Protein AF-A0A2G8T0A4-F1 (afdb_monomer_lite)

Radius of gyration: 25.8 Å; chains: 1; bounding box: 62×39×63 Å

pLDDT: mean 86.98, std 9.57, range [57.0, 98.56]

Foldseek 3Di:
DVVVVVVVVVCVVVVVVVPDDDDDDPDDDDPDDPDDPDQDPLNPDPVSVVCVQVVVVDPVSVVVVVVCCVPPPVNVVVVVVVVVVVVVVVD

Secondary structure (DSSP, 8-state):
-HHHHHHHHHHHHHHHGGGPPPPPPS-------S--SSPPGGGG-HHHHHTGGGGGS-HHHHHHHHHHHHH-HHHHHHHHHHHHHHHHHH-

Sequence (91 aa):
MKIVKTLTAACAPLALCACALAPPPAQVSAQAPPQWYAAPAHNASLTELSGWWQRQGDPLLVRLIDAAQAASPNVSAARSRIEQSRAQRAA

Structure (mmCIF, N/CA/C/O backbone):
data_AF-A0A2G8T0A4-F1
#
_en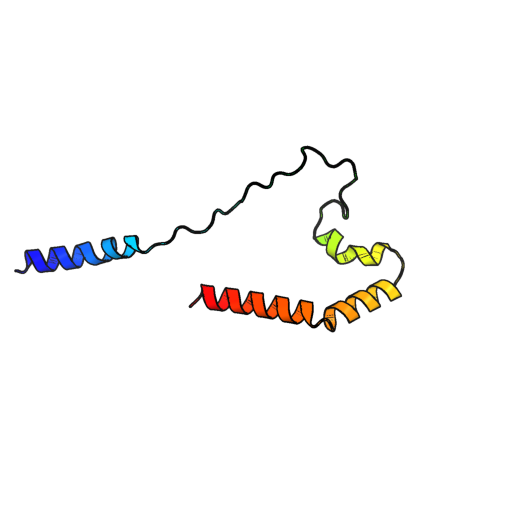try.id   AF-A0A2G8T0A4-F1
#
loop_
_atom_site.group_PDB
_atom_site.id
_atom_site.type_symbol
_atom_site.label_atom_id
_atom_site.label_alt_id
_atom_site.label_comp_id
_atom_site.label_asym_id
_atom_site.label_entity_id
_atom_site.label_seq_id
_atom_site.pdbx_PDB_ins_code
_atom_site.Cartn_x
_atom_site.Cartn_y
_atom_site.Cartn_z
_atom_site.occupancy
_atom_site.B_iso_or_equiv
_atom_site.auth_seq_id
_atom_site.auth_comp_id
_atom_site.auth_asym_id
_atom_site.auth_atom_id
_atom_site.pdbx_PDB_model_num
ATOM 1 N N . MET A 1 1 ? -40.638 22.028 42.341 1.00 57.00 1 MET A N 1
ATOM 2 C CA . MET A 1 1 ? -40.555 20.803 41.502 1.00 57.00 1 MET A CA 1
ATOM 3 C C . MET A 1 1 ? -40.437 21.086 40.000 1.00 57.00 1 MET A C 1
ATOM 5 O O . MET A 1 1 ? -39.558 20.500 39.386 1.00 57.00 1 MET A O 1
ATOM 9 N N . LYS A 1 2 ? -41.246 21.980 39.396 1.00 61.66 2 LYS A N 1
ATOM 10 C CA . LYS A 1 2 ? -41.143 22.326 37.955 1.00 61.66 2 LYS A CA 1
ATOM 11 C C . LYS A 1 2 ? -39.768 22.894 37.554 1.00 61.66 2 LYS A C 1
ATOM 13 O O . LYS A 1 2 ? -39.193 22.406 36.596 1.00 61.66 2 LYS A O 1
ATOM 18 N N . ILE A 1 3 ? -39.217 23.814 38.356 1.00 70.00 3 ILE A N 1
ATOM 19 C CA . ILE A 1 3 ? -37.907 24.464 38.131 1.00 70.00 3 ILE A CA 1
ATOM 20 C C . ILE A 1 3 ? -36.739 23.460 38.130 1.00 70.00 3 ILE A C 1
ATOM 22 O O . ILE A 1 3 ? -35.850 23.529 37.290 1.00 70.00 3 ILE A O 1
ATOM 26 N N . VAL A 1 4 ? -36.771 22.475 39.033 1.00 71.25 4 VAL A N 1
ATOM 27 C CA . VAL A 1 4 ? -35.746 21.419 39.114 1.00 71.25 4 VAL A CA 1
ATOM 28 C C . VAL A 1 4 ? -35.824 20.485 37.902 1.00 71.25 4 VAL A C 1
ATOM 30 O O . VAL A 1 4 ? -34.789 20.112 37.358 1.00 71.25 4 VAL A O 1
ATOM 33 N N . LYS A 1 5 ? -37.042 20.166 37.435 1.00 70.75 5 LYS A N 1
ATOM 34 C CA . LYS A 1 5 ? -37.291 19.352 36.231 1.00 70.75 5 LYS A CA 1
ATOM 35 C C . LYS A 1 5 ? -36.853 20.056 34.940 1.00 70.75 5 LYS A C 1
ATOM 37 O O . LYS A 1 5 ? -36.310 19.411 34.051 1.00 70.75 5 LYS A O 1
ATOM 42 N N . THR A 1 6 ? -37.052 21.371 34.838 1.00 74.94 6 THR A N 1
ATOM 43 C CA . THR A 1 6 ? -36.597 22.164 33.683 1.00 74.94 6 THR A CA 1
ATOM 44 C C . THR A 1 6 ? -35.079 22.329 33.657 1.00 74.94 6 THR A C 1
ATOM 46 O O . THR A 1 6 ? -34.486 22.257 32.587 1.00 74.94 6 THR A O 1
ATOM 49 N N . LEU A 1 7 ? -34.435 22.475 34.822 1.00 76.75 7 LEU A N 1
ATOM 50 C CA . LEU A 1 7 ? -32.972 22.542 34.925 1.00 76.75 7 LEU A CA 1
ATOM 51 C C . LEU A 1 7 ? -32.300 21.211 34.556 1.00 76.75 7 LEU A C 1
ATOM 53 O O . LEU A 1 7 ? -31.298 21.208 33.849 1.00 76.75 7 LEU A O 1
ATOM 57 N N . THR A 1 8 ? -32.868 20.075 34.972 1.00 77.75 8 THR A N 1
ATOM 58 C CA . THR A 1 8 ? -32.349 18.746 34.589 1.00 77.75 8 THR A CA 1
ATOM 59 C C . THR A 1 8 ? -32.527 18.462 33.099 1.00 77.75 8 THR A C 1
ATOM 61 O O . THR A 1 8 ? -31.596 17.969 32.467 1.00 77.75 8 THR A O 1
ATOM 64 N N . ALA A 1 9 ? -33.672 18.826 32.513 1.00 79.94 9 ALA A N 1
ATOM 65 C CA . ALA A 1 9 ? -33.895 18.679 31.073 1.00 79.94 9 ALA A CA 1
ATOM 66 C C . ALA A 1 9 ? -32.941 19.551 30.234 1.00 79.94 9 ALA A C 1
ATOM 68 O O . ALA A 1 9 ? -32.453 19.100 29.201 1.00 79.94 9 ALA A O 1
ATOM 69 N N . ALA A 1 10 ? -32.632 20.769 30.692 1.00 81.12 10 ALA A N 1
ATOM 70 C CA . ALA A 1 10 ? -31.721 21.677 29.992 1.00 81.12 10 ALA A CA 1
ATOM 71 C C . ALA A 1 10 ? -30.245 21.241 30.061 1.00 81.12 10 ALA A C 1
ATOM 73 O O . ALA A 1 10 ? -29.483 21.522 29.140 1.00 81.12 10 ALA A O 1
ATOM 74 N N . CYS A 1 11 ? -29.833 20.545 31.128 1.00 79.00 11 CYS A N 1
ATOM 75 C CA . CYS A 1 11 ? -28.436 20.142 31.332 1.00 79.00 11 CYS A CA 1
ATOM 76 C C . CYS A 1 11 ? -28.086 18.771 30.714 1.00 79.00 11 CYS A C 1
ATOM 78 O O . CYS A 1 11 ? -26.916 18.470 30.491 1.00 79.00 11 CYS A O 1
ATOM 80 N N . ALA A 1 12 ? -29.089 17.948 30.390 1.00 78.75 12 ALA A N 1
ATOM 81 C CA . ALA A 1 12 ? -28.908 16.635 29.767 1.00 78.75 12 ALA A CA 1
ATOM 82 C C . ALA A 1 12 ? -28.047 16.624 28.475 1.00 78.75 12 ALA A C 1
ATOM 84 O O . ALA A 1 12 ? -27.172 15.763 28.377 1.00 78.75 12 ALA A O 1
ATOM 85 N N . PRO A 1 13 ? -28.200 17.551 27.501 1.00 78.31 13 PRO A N 1
ATOM 86 C CA . PRO A 1 13 ? -27.362 17.554 26.297 1.00 78.31 13 PRO A CA 1
ATOM 87 C C . PRO A 1 13 ? -25.899 17.936 26.564 1.00 78.31 13 PRO A C 1
ATOM 89 O O . PRO A 1 13 ? -25.010 17.476 25.855 1.00 78.31 13 PRO A O 1
ATOM 92 N N . LEU A 1 14 ? -25.623 18.726 27.608 1.00 78.00 14 LEU A N 1
ATOM 93 C CA . LEU A 1 14 ? -24.256 19.108 27.983 1.00 78.00 14 LEU A CA 1
ATOM 94 C C . LEU A 1 14 ? -23.487 17.933 28.599 1.00 78.00 14 LEU A C 1
ATOM 96 O O . LEU A 1 14 ? -22.284 17.805 28.381 1.00 78.00 14 LEU A O 1
ATOM 100 N N . ALA A 1 15 ? -24.183 17.039 29.306 1.00 78.62 15 ALA A N 1
ATOM 101 C CA . ALA A 1 15 ? -23.589 15.814 29.837 1.00 78.62 15 ALA A CA 1
ATOM 102 C C . ALA A 1 15 ? -23.184 14.822 28.728 1.00 78.62 15 ALA A C 1
ATOM 104 O O . ALA A 1 15 ? -22.247 14.052 28.915 1.00 78.62 15 ALA A O 1
ATOM 105 N N . LEU A 1 16 ? -23.834 14.865 27.557 1.00 76.12 16 LEU A N 1
ATOM 106 C CA . LEU A 1 16 ? -23.506 13.998 26.416 1.00 76.12 16 LEU A CA 1
ATOM 107 C C . LEU A 1 16 ? -22.192 14.394 25.724 1.00 76.12 16 LEU A C 1
ATOM 109 O O . LEU A 1 16 ? -21.485 13.529 25.210 1.00 76.12 16 LEU A O 1
ATOM 113 N N . CYS A 1 17 ? -21.809 15.675 25.768 1.00 75.31 17 CYS A N 1
ATOM 114 C CA . CYS A 1 17 ? -20.526 16.135 25.228 1.00 75.31 17 CYS A CA 1
ATOM 115 C C . CYS A 1 17 ? -19.316 15.560 25.987 1.00 75.31 17 CYS A C 1
ATOM 117 O O . CYS A 1 17 ? -18.228 15.490 25.421 1.00 75.31 17 CYS A O 1
ATOM 119 N N . ALA A 1 18 ? -19.493 15.107 27.235 1.00 72.44 18 ALA A N 1
ATOM 120 C CA . ALA A 1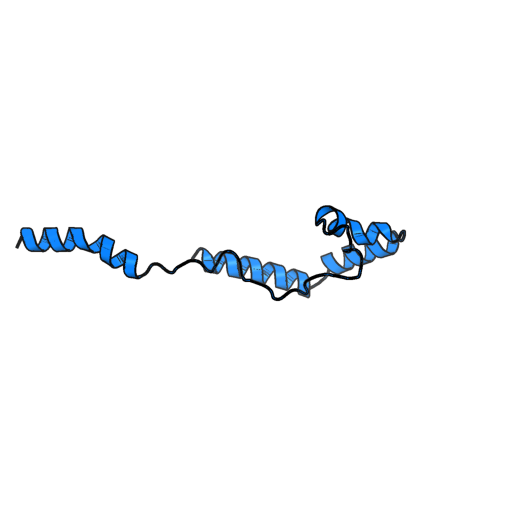 18 ? -18.427 14.489 28.029 1.00 72.44 18 ALA A CA 1
ATOM 121 C C . ALA A 1 18 ? -17.982 13.111 27.496 1.00 72.44 18 ALA A C 1
ATOM 123 O O . ALA A 1 18 ? -16.921 12.624 27.878 1.00 72.44 18 ALA A O 1
ATOM 124 N N . CYS A 1 19 ? -18.764 12.494 26.602 1.00 76.44 19 CYS A N 1
ATOM 125 C CA . CYS A 1 19 ? -18.423 11.230 25.943 1.00 76.44 19 CYS A CA 1
ATOM 126 C C . CYS A 1 19 ? -17.823 11.415 24.538 1.00 76.44 19 CYS A C 1
ATOM 128 O O . CYS A 1 19 ? -17.532 10.423 23.869 1.00 76.44 19 CYS A O 1
ATOM 130 N N . ALA A 1 20 ? -17.641 12.653 24.065 1.00 79.12 20 ALA A N 1
ATOM 131 C CA . ALA A 1 20 ? -17.051 12.897 22.756 1.00 79.12 20 ALA A CA 1
ATOM 132 C C . ALA A 1 20 ? -15.541 12.599 22.779 1.00 79.12 20 ALA A C 1
ATOM 134 O O . ALA A 1 20 ? -14.775 13.225 23.510 1.00 79.12 20 ALA A O 1
ATOM 135 N N . LEU A 1 21 ? -15.108 11.647 21.952 1.00 79.62 21 LEU A N 1
ATOM 136 C CA . LEU A 1 21 ? -13.695 11.351 21.723 1.00 79.62 21 LEU A CA 1
ATOM 137 C C . LEU A 1 21 ? -13.134 12.330 20.687 1.00 79.62 21 LEU A C 1
ATOM 139 O O . LEU A 1 21 ? -13.744 12.556 19.641 1.00 79.62 21 LEU A O 1
ATOM 143 N N . ALA A 1 22 ? -11.953 12.888 20.954 1.00 82.12 22 ALA A N 1
ATOM 144 C CA . ALA A 1 22 ? -11.235 13.656 19.946 1.00 82.12 22 ALA A CA 1
ATOM 145 C C . ALA A 1 22 ? -10.822 12.724 18.789 1.00 82.12 22 ALA A C 1
ATOM 147 O O . ALA A 1 22 ? -10.367 11.603 19.047 1.00 82.12 22 ALA A O 1
ATOM 148 N N . PRO A 1 23 ? -10.956 13.152 17.520 1.00 81.94 23 PRO A N 1
ATOM 149 C CA . PRO A 1 23 ? -10.431 12.376 16.408 1.00 81.94 23 PRO A CA 1
ATOM 150 C C . PRO A 1 23 ? -8.906 12.239 16.544 1.00 81.94 23 PRO A C 1
ATOM 152 O O . PRO A 1 23 ? -8.254 13.125 17.108 1.00 81.94 23 PRO A O 1
ATOM 155 N N . PRO A 1 24 ? -8.312 11.153 16.018 1.00 83.62 24 PRO A N 1
ATOM 156 C CA . PRO A 1 24 ? -6.863 11.042 15.959 1.00 83.62 24 PRO A CA 1
ATOM 157 C C . PRO A 1 24 ? -6.274 12.236 15.189 1.00 83.62 24 PRO A C 1
ATOM 159 O O . PRO A 1 24 ? -6.943 12.797 14.313 1.00 83.62 24 PRO A O 1
ATOM 162 N N . PRO A 1 25 ? -5.027 12.634 15.492 1.00 88.50 25 PRO A N 1
ATOM 163 C CA . PRO A 1 25 ? -4.387 13.747 14.807 1.00 88.50 25 PRO A CA 1
ATOM 164 C C . PRO A 1 25 ? -4.363 13.497 13.295 1.00 88.50 25 PRO A C 1
ATOM 166 O O . PRO A 1 25 ? -4.005 12.412 12.839 1.00 88.50 25 PRO A O 1
ATOM 169 N N . ALA A 1 26 ? -4.730 14.517 12.514 1.00 88.19 26 ALA A N 1
ATOM 170 C CA . ALA A 1 26 ? -4.783 14.423 11.053 1.00 88.19 26 ALA A CA 1
ATOM 171 C C . ALA A 1 26 ? -3.407 14.150 10.423 1.00 88.19 26 ALA A C 1
ATOM 173 O O . ALA A 1 26 ? -3.319 13.601 9.327 1.00 88.19 26 ALA A O 1
ATOM 174 N N . GLN A 1 27 ? -2.335 14.540 11.115 1.00 89.06 27 GLN A N 1
ATOM 175 C CA . GLN A 1 27 ? -0.960 1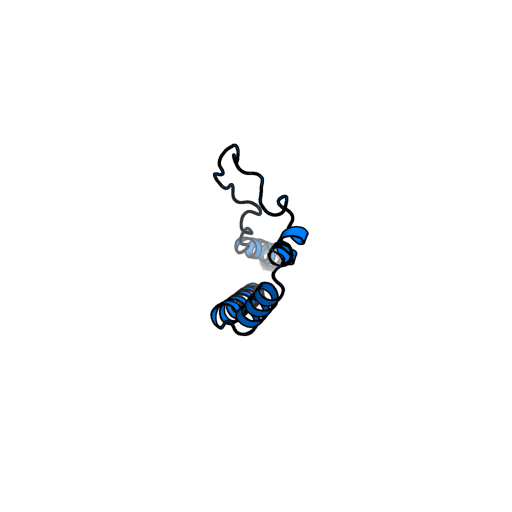4.324 10.696 1.00 89.06 27 GLN A CA 1
ATOM 176 C C . GLN A 1 27 ? -0.135 13.847 11.885 1.00 89.06 27 GLN A C 1
ATOM 178 O O . GLN A 1 27 ? -0.202 14.410 12.977 1.00 89.06 27 GLN A O 1
ATOM 183 N N . VAL A 1 28 ? 0.672 12.818 11.646 1.00 89.12 28 VAL A N 1
ATOM 184 C CA . VAL A 1 28 ? 1.711 12.362 12.567 1.00 89.12 28 VAL A CA 1
ATOM 185 C C . VAL A 1 28 ? 3.047 12.748 11.947 1.00 89.12 28 VAL A C 1
ATOM 187 O O . VAL A 1 28 ? 3.308 12.408 10.794 1.00 89.12 28 VAL A O 1
ATOM 190 N N . SER A 1 29 ? 3.879 13.484 12.688 1.00 88.62 29 SER A N 1
ATOM 191 C CA . SER A 1 29 ? 5.223 13.832 12.220 1.00 88.62 29 SER A CA 1
ATOM 192 C C . SER A 1 29 ? 6.060 12.561 12.083 1.00 88.62 29 SER A C 1
ATOM 194 O O . SER A 1 29 ? 6.254 11.836 13.059 1.00 88.62 29 SER A O 1
ATOM 196 N N . ALA A 1 30 ? 6.543 12.284 10.874 1.00 87.12 30 ALA A N 1
ATOM 197 C CA . ALA A 1 30 ? 7.510 11.226 10.628 1.00 87.12 30 ALA A CA 1
ATOM 198 C C . ALA A 1 30 ? 8.925 11.816 10.677 1.00 87.12 30 ALA A C 1
ATOM 200 O O . ALA A 1 30 ? 9.204 12.823 10.025 1.00 87.12 30 ALA A O 1
ATOM 201 N N . GLN A 1 31 ? 9.839 11.176 11.411 1.00 90.25 31 GLN A N 1
ATOM 202 C CA . GLN A 1 31 ? 11.265 11.500 11.335 1.00 90.25 31 GLN A CA 1
ATOM 203 C C . GLN A 1 31 ? 11.840 10.946 10.026 1.00 90.25 31 GLN A C 1
ATOM 205 O O . GLN A 1 31 ? 12.319 9.816 9.966 1.00 90.25 31 GLN A O 1
ATOM 210 N N . ALA A 1 32 ? 11.747 11.739 8.960 1.00 87.94 32 ALA A N 1
ATOM 211 C CA . ALA A 1 32 ? 12.405 11.470 7.688 1.00 87.94 32 ALA A CA 1
ATOM 212 C C . ALA A 1 32 ? 13.798 12.131 7.648 1.00 87.94 32 ALA A C 1
ATOM 214 O O . ALA A 1 32 ? 14.013 13.147 8.317 1.00 87.94 32 ALA A O 1
ATOM 215 N N . PRO A 1 33 ? 14.751 11.593 6.865 1.00 90.62 33 PRO A N 1
ATOM 216 C CA . PRO A 1 33 ? 16.007 12.288 6.612 1.00 90.62 33 PRO A CA 1
ATOM 217 C C . PRO A 1 33 ? 15.745 13.646 5.932 1.00 90.62 33 PRO A C 1
ATOM 219 O O . PRO A 1 33 ? 14.776 13.775 5.179 1.00 90.62 33 PRO A O 1
ATOM 222 N N . PRO A 1 34 ? 16.617 14.652 6.134 1.00 88.94 34 PRO A N 1
ATOM 223 C CA . PRO A 1 34 ? 16.447 15.979 5.534 1.00 88.94 34 PRO A CA 1
ATOM 224 C C . PRO A 1 34 ? 16.541 15.958 4.002 1.00 88.94 34 PRO A C 1
ATOM 226 O O . PRO A 1 34 ? 16.034 16.862 3.345 1.00 88.94 34 PRO A O 1
ATOM 229 N N . GLN A 1 35 ? 17.185 14.936 3.430 1.00 88.69 35 GLN A N 1
ATOM 230 C CA . GLN A 1 35 ? 17.278 14.731 1.989 1.00 88.69 35 GLN A CA 1
ATOM 231 C C . GLN A 1 35 ? 17.441 13.250 1.643 1.00 88.69 35 GLN A C 1
ATOM 233 O O . GLN A 1 35 ? 18.048 12.482 2.393 1.00 88.69 35 GLN A O 1
ATOM 238 N N . TRP A 1 36 ? 16.933 12.880 0.471 1.00 85.94 36 TRP A N 1
ATOM 239 C CA . TRP A 1 36 ? 17.198 11.601 -0.178 1.00 85.94 36 TRP A CA 1
ATOM 240 C C . TRP A 1 36 ? 18.244 11.821 -1.270 1.00 85.94 36 TRP A C 1
ATOM 242 O O . TRP A 1 36 ? 18.107 12.733 -2.079 1.00 85.94 36 TRP A O 1
ATOM 252 N N . TYR A 1 37 ? 19.289 10.995 -1.299 1.00 89.31 37 TYR A N 1
ATOM 253 C CA . TYR A 1 37 ? 20.371 11.126 -2.286 1.00 89.31 37 TYR A CA 1
ATOM 254 C C . TYR A 1 37 ? 20.043 10.481 -3.640 1.00 89.31 37 TYR A C 1
ATOM 256 O O . TYR A 1 37 ? 20.701 10.766 -4.635 1.00 89.31 37 TYR A O 1
ATOM 264 N N . ALA A 1 38 ? 19.033 9.610 -3.684 1.00 87.56 38 ALA A N 1
ATOM 265 C CA . ALA A 1 38 ? 18.533 9.016 -4.915 1.00 87.56 38 ALA A CA 1
ATOM 266 C C . ALA A 1 38 ? 17.345 9.819 -5.449 1.00 87.56 38 ALA A C 1
ATOM 268 O O . ALA A 1 38 ? 16.526 10.319 -4.673 1.00 87.56 38 ALA A O 1
ATOM 269 N N . ALA A 1 39 ? 17.222 9.887 -6.777 1.00 81.69 39 ALA A N 1
ATOM 270 C CA . ALA A 1 39 ? 16.019 10.418 -7.397 1.00 81.69 39 ALA A CA 1
ATOM 271 C C . ALA A 1 39 ? 14.799 9.610 -6.911 1.00 81.69 39 ALA A C 1
ATOM 273 O O . ALA A 1 39 ? 14.854 8.374 -6.892 1.00 81.69 39 ALA A O 1
ATOM 274 N N . PRO A 1 40 ? 13.704 10.273 -6.502 1.00 78.25 40 PRO A N 1
ATOM 275 C CA . PRO A 1 40 ? 12.517 9.579 -6.040 1.00 78.25 40 PRO A CA 1
ATOM 276 C C . PRO A 1 40 ? 11.970 8.710 -7.168 1.00 78.25 40 PRO A C 1
ATOM 278 O O . PRO A 1 40 ? 11.730 9.179 -8.285 1.00 78.25 40 PRO A O 1
ATOM 281 N N . ALA A 1 41 ? 11.756 7.430 -6.870 1.00 77.88 41 ALA A N 1
ATOM 282 C CA . ALA A 1 41 ? 11.135 6.527 -7.821 1.00 77.88 41 ALA A CA 1
ATOM 283 C C . ALA A 1 41 ? 9.777 7.107 -8.267 1.00 77.88 41 ALA A C 1
ATOM 285 O O . ALA A 1 41 ? 9.036 7.667 -7.454 1.00 77.88 41 ALA A O 1
ATOM 286 N N . HIS A 1 42 ? 9.436 6.950 -9.550 1.00 82.56 42 HIS A N 1
ATOM 287 C CA . HIS A 1 42 ? 8.150 7.396 -10.115 1.00 82.56 42 HIS A CA 1
ATOM 288 C C . HIS A 1 42 ? 7.900 8.905 -10.004 1.00 82.56 42 HIS A C 1
ATOM 290 O O . HIS A 1 42 ? 6.748 9.325 -9.953 1.00 82.56 42 HIS A O 1
ATOM 296 N N . ASN A 1 43 ? 8.949 9.730 -9.904 1.00 82.75 43 ASN A N 1
ATOM 297 C CA . ASN A 1 43 ? 8.816 11.176 -9.682 1.00 82.75 43 ASN A CA 1
ATOM 298 C C . ASN A 1 43 ? 7.962 11.520 -8.444 1.00 82.75 43 ASN A C 1
ATOM 300 O O . ASN A 1 43 ? 7.328 12.572 -8.407 1.00 82.75 43 ASN A O 1
ATOM 304 N N . ALA A 1 44 ? 7.891 10.611 -7.462 1.00 83.56 44 ALA A N 1
ATOM 305 C CA . ALA A 1 44 ? 6.980 10.702 -6.319 1.00 83.56 44 ALA A CA 1
ATOM 306 C C . ALA A 1 44 ? 5.487 10.875 -6.696 1.00 83.56 44 ALA A C 1
ATOM 308 O O . ALA A 1 44 ? 4.703 11.419 -5.920 1.00 83.56 44 ALA A O 1
ATOM 309 N N . SER A 1 45 ? 5.075 10.396 -7.873 1.00 87.94 45 SER A N 1
ATOM 310 C CA . SER A 1 45 ? 3.693 10.455 -8.352 1.00 87.94 45 SER A CA 1
ATOM 311 C C . SER A 1 45 ? 2.995 9.105 -8.203 1.00 87.94 45 SER A C 1
ATOM 313 O O . SER A 1 45 ? 3.482 8.074 -8.668 1.00 87.94 45 SER A O 1
ATOM 315 N N . LEU A 1 46 ? 1.808 9.117 -7.590 1.00 85.25 46 LEU A N 1
ATOM 316 C CA . LEU A 1 46 ? 0.967 7.923 -7.459 1.00 85.25 46 LEU A CA 1
ATOM 317 C C . LEU A 1 46 ? 0.470 7.415 -8.819 1.00 85.25 46 LEU A C 1
ATOM 319 O O . LEU A 1 46 ? 0.372 6.208 -9.027 1.00 85.25 46 LEU A O 1
ATOM 323 N N . THR A 1 47 ? 0.204 8.323 -9.758 1.00 83.94 47 THR A N 1
ATOM 324 C CA . THR A 1 47 ? -0.186 7.969 -11.129 1.00 83.94 47 THR A CA 1
ATOM 325 C C . THR A 1 47 ? 0.962 7.282 -11.863 1.00 83.94 47 THR A C 1
ATOM 327 O O . THR A 1 47 ? 0.761 6.315 -12.584 1.00 83.94 47 THR A O 1
ATOM 330 N N . GLU A 1 48 ? 2.192 7.740 -11.637 1.00 84.75 48 GLU A N 1
ATOM 331 C CA . GLU A 1 48 ? 3.388 7.135 -12.229 1.00 84.75 48 GLU A CA 1
ATOM 332 C C . GLU A 1 48 ? 3.780 5.818 -11.545 1.00 84.75 48 GLU A C 1
ATOM 334 O O . GLU A 1 48 ? 4.504 5.009 -12.130 1.00 84.75 48 GLU A O 1
ATOM 339 N N . LEU A 1 49 ? 3.341 5.616 -10.299 1.00 86.56 49 LEU A N 1
ATOM 340 C CA . LEU A 1 49 ? 3.553 4.394 -9.530 1.00 86.56 49 LEU A CA 1
ATOM 341 C C . LEU A 1 49 ? 2.680 3.243 -10.040 1.00 86.56 49 LEU A C 1
ATOM 343 O O . LEU A 1 49 ? 3.168 2.119 -10.141 1.00 86.56 49 LEU A O 1
ATOM 347 N N . SER A 1 50 ? 1.423 3.505 -10.414 1.00 85.62 50 SER A N 1
ATOM 348 C CA . SER A 1 50 ? 0.521 2.455 -10.915 1.00 85.62 50 SER A CA 1
ATOM 349 C C . SER A 1 50 ? 1.000 1.838 -12.234 1.00 85.62 50 SER A C 1
ATOM 351 O O . SER A 1 50 ? 0.835 0.641 -12.449 1.00 85.62 50 SER A O 1
ATOM 353 N N . GLY A 1 51 ? 1.650 2.631 -13.090 1.00 87.81 51 GLY A N 1
ATOM 354 C CA . GLY A 1 51 ? 2.240 2.177 -14.352 1.00 87.81 51 GLY A CA 1
ATOM 355 C C . GLY A 1 51 ? 3.687 1.690 -14.247 1.00 87.81 51 GLY A C 1
ATOM 356 O O . GLY A 1 51 ? 4.303 1.402 -15.272 1.00 87.81 51 GLY A O 1
ATOM 357 N N . TRP A 1 52 ? 4.275 1.613 -13.049 1.00 88.38 52 TRP A N 1
ATOM 358 C CA . TRP A 1 52 ? 5.725 1.449 -12.919 1.00 88.38 52 TRP A CA 1
ATOM 359 C C . TRP A 1 52 ? 6.291 0.225 -13.628 1.00 88.38 52 TRP A C 1
ATOM 361 O O . TRP A 1 52 ? 7.252 0.338 -14.388 1.00 88.38 52 TRP A O 1
ATOM 371 N N . TRP A 1 53 ? 5.677 -0.936 -13.399 1.00 90.94 53 TRP A N 1
ATOM 372 C CA . TRP A 1 53 ? 6.157 -2.204 -13.937 1.00 90.94 53 TRP A CA 1
ATOM 373 C C . TRP A 1 53 ? 6.129 -2.243 -15.467 1.00 90.94 53 TRP A C 1
ATOM 375 O O . TRP A 1 53 ? 6.949 -2.928 -16.071 1.00 90.94 53 TRP A O 1
ATOM 385 N N . GLN A 1 54 ? 5.254 -1.458 -16.105 1.00 91.94 54 GLN A N 1
ATOM 386 C CA . GLN A 1 54 ? 5.183 -1.358 -17.565 1.00 91.94 54 GLN A CA 1
ATOM 387 C C . GLN A 1 54 ? 6.448 -0.717 -18.153 1.00 91.94 54 GLN A C 1
ATOM 389 O O . GLN A 1 54 ? 6.862 -1.070 -19.256 1.00 91.94 54 GLN A O 1
ATOM 394 N N . ARG A 1 55 ? 7.118 0.171 -17.404 1.00 88.06 55 ARG A N 1
ATOM 395 C CA . ARG A 1 55 ? 8.356 0.830 -17.853 1.00 88.06 55 ARG A CA 1
ATOM 396 C C . ARG A 1 55 ? 9.566 -0.097 -17.934 1.00 88.06 55 ARG A C 1
ATOM 398 O O . ARG A 1 55 ? 10.554 0.281 -18.553 1.00 88.06 55 ARG A O 1
ATOM 405 N N . GLN A 1 56 ? 9.493 -1.299 -17.362 1.00 87.75 56 GLN A N 1
ATOM 406 C CA . GLN A 1 56 ? 10.569 -2.291 -17.457 1.00 87.75 56 GLN A CA 1
ATOM 407 C C . GLN A 1 56 ? 10.675 -2.926 -18.853 1.00 87.75 56 GLN A C 1
ATOM 409 O O . GLN A 1 56 ? 11.654 -3.611 -19.129 1.00 87.75 56 GLN A O 1
ATOM 414 N N . GLY A 1 57 ? 9.686 -2.715 -19.733 1.00 91.56 57 GLY A N 1
ATOM 415 C CA . GLY A 1 57 ? 9.713 -3.226 -21.106 1.00 91.56 57 GLY A CA 1
ATOM 416 C C . GLY A 1 57 ? 9.405 -4.722 -21.241 1.00 91.56 57 GLY A C 1
ATOM 417 O O . GLY A 1 57 ? 9.555 -5.269 -22.330 1.00 91.56 57 GLY A O 1
ATOM 418 N N . ASP A 1 58 ? 8.949 -5.379 -20.170 1.00 96.12 58 ASP A N 1
ATOM 419 C CA . ASP A 1 58 ? 8.559 -6.791 -20.174 1.00 96.12 58 ASP A CA 1
ATOM 420 C C . ASP A 1 58 ? 7.031 -6.949 -19.984 1.00 96.12 58 ASP A C 1
ATOM 422 O O . ASP A 1 58 ? 6.515 -6.808 -18.870 1.00 96.12 58 ASP A O 1
ATOM 426 N N . PRO A 1 59 ? 6.268 -7.266 -21.048 1.00 94.50 59 PRO A N 1
ATOM 427 C CA . PRO A 1 59 ? 4.823 -7.463 -20.948 1.00 94.50 59 PRO A CA 1
ATOM 428 C C . PRO A 1 59 ? 4.428 -8.777 -20.252 1.00 94.50 59 PRO A C 1
ATOM 430 O O . PRO A 1 59 ? 3.281 -8.922 -19.818 1.00 94.50 59 PRO A O 1
ATOM 433 N N . LEU A 1 60 ? 5.321 -9.768 -20.151 1.00 96.88 60 LEU A N 1
ATOM 434 C CA . LEU A 1 60 ? 5.060 -10.968 -19.354 1.00 96.88 60 LEU A CA 1
ATOM 435 C C . LEU A 1 60 ? 5.114 -10.636 -17.861 1.00 96.88 60 LEU A C 1
ATOM 437 O O . LEU A 1 60 ? 4.223 -11.063 -17.128 1.00 96.88 60 LEU A O 1
ATOM 441 N N . LEU A 1 61 ? 6.089 -9.830 -17.436 1.00 96.06 61 LEU A N 1
ATOM 442 C CA . LEU A 1 61 ? 6.211 -9.369 -16.052 1.00 96.06 61 LEU A CA 1
ATOM 443 C C . LEU A 1 61 ? 4.921 -8.703 -15.559 1.00 96.06 61 LEU A C 1
ATOM 445 O O . LEU A 1 61 ? 4.398 -9.081 -14.512 1.00 96.06 61 LEU A O 1
ATOM 449 N N . VAL A 1 62 ? 4.372 -7.764 -16.336 1.00 95.31 62 VAL A N 1
ATOM 450 C CA . VAL A 1 62 ? 3.118 -7.071 -15.990 1.00 95.31 62 VAL A CA 1
ATOM 451 C C . VAL A 1 62 ? 1.971 -8.071 -15.816 1.00 95.31 62 VAL A C 1
ATOM 453 O O . VAL A 1 62 ? 1.292 -8.056 -14.792 1.00 95.31 62 VAL A O 1
ATOM 456 N N . ARG A 1 63 ? 1.813 -9.014 -16.755 1.00 96.81 63 ARG A N 1
ATOM 457 C CA . ARG A 1 63 ? 0.766 -10.048 -16.673 1.00 96.81 63 ARG A CA 1
ATOM 458 C C . ARG A 1 63 ? 0.915 -10.946 -15.447 1.00 96.81 63 ARG A C 1
ATOM 460 O O . ARG A 1 63 ? -0.086 -11.296 -14.828 1.00 96.81 63 ARG A O 1
ATOM 467 N N . LEU A 1 64 ? 2.143 -11.324 -15.096 1.00 97.19 64 LEU A N 1
ATOM 468 C CA . LEU A 1 64 ? 2.408 -12.143 -13.912 1.00 97.19 64 LEU A CA 1
ATOM 469 C C . LEU A 1 64 ? 2.094 -11.385 -12.622 1.00 97.19 64 LEU A C 1
ATOM 471 O O . LEU A 1 64 ? 1.507 -11.961 -11.709 1.00 97.19 64 LEU A O 1
ATOM 475 N N . ILE A 1 65 ? 2.442 -10.102 -12.553 1.00 95.44 65 ILE A N 1
ATOM 476 C CA . ILE A 1 65 ? 2.156 -9.248 -11.397 1.00 95.44 65 ILE A CA 1
ATOM 477 C C . ILE A 1 65 ? 0.648 -9.057 -11.219 1.00 95.44 65 ILE A C 1
ATOM 479 O O . ILE A 1 65 ? 0.149 -9.191 -10.100 1.00 95.44 65 ILE A O 1
ATOM 483 N N . ASP A 1 66 ? -0.088 -8.806 -12.301 1.00 94.88 66 ASP A N 1
ATOM 484 C CA . ASP A 1 66 ? -1.546 -8.666 -12.254 1.00 94.88 66 ASP A CA 1
ATOM 485 C C . ASP A 1 66 ? -2.216 -9.974 -11.817 1.00 94.88 66 ASP A C 1
ATOM 487 O O . ASP A 1 66 ? -3.050 -9.977 -10.908 1.00 94.88 66 ASP A O 1
ATOM 491 N N . ALA A 1 67 ? -1.796 -11.106 -12.392 1.00 97.81 67 ALA A N 1
ATOM 492 C CA . ALA A 1 67 ? -2.305 -12.422 -12.016 1.00 97.81 67 ALA A CA 1
ATOM 493 C C . ALA A 1 67 ? -2.001 -12.760 -10.546 1.00 97.81 67 ALA A C 1
ATOM 495 O O . ALA A 1 67 ? -2.879 -13.239 -9.825 1.00 97.81 67 ALA A O 1
ATOM 496 N N . ALA A 1 68 ? -0.782 -12.476 -10.078 1.00 97.31 68 ALA A N 1
ATOM 497 C CA . ALA A 1 68 ? -0.377 -12.728 -8.700 1.00 97.31 68 ALA A CA 1
ATOM 498 C C . ALA A 1 68 ? -1.171 -11.872 -7.706 1.00 97.31 68 ALA A C 1
ATOM 500 O O . ALA A 1 68 ? -1.621 -12.383 -6.681 1.00 97.31 68 ALA A O 1
ATOM 501 N N . GLN A 1 69 ? -1.380 -10.586 -8.005 1.00 95.62 69 GLN A N 1
ATOM 502 C CA . GLN A 1 69 ? -2.183 -9.700 -7.163 1.00 95.62 69 GLN A CA 1
ATOM 503 C C . GLN A 1 69 ? -3.650 -10.139 -7.120 1.00 95.62 69 GLN A C 1
ATOM 505 O O . GLN A 1 69 ? -4.230 -10.192 -6.034 1.00 95.62 69 GLN A O 1
ATOM 510 N N . ALA A 1 70 ? -4.229 -10.511 -8.267 1.00 97.19 70 ALA A N 1
ATOM 511 C CA . ALA A 1 70 ? -5.609 -10.983 -8.354 1.00 97.19 70 ALA A CA 1
ATOM 512 C C . ALA A 1 70 ? -5.833 -12.293 -7.580 1.00 97.19 70 ALA A C 1
ATOM 514 O O . ALA A 1 70 ? -6.858 -12.449 -6.918 1.00 97.19 70 ALA A O 1
ATOM 515 N N . ALA A 1 71 ? -4.869 -13.217 -7.626 1.00 98.31 71 ALA A N 1
ATOM 516 C CA . ALA A 1 71 ? -4.957 -14.509 -6.948 1.00 98.31 71 ALA A CA 1
ATOM 517 C C . ALA A 1 71 ? -4.466 -14.489 -5.485 1.00 98.31 71 ALA A C 1
ATOM 519 O O . ALA A 1 71 ? -4.560 -15.507 -4.801 1.00 98.31 71 ALA A O 1
ATOM 520 N N . SER A 1 72 ? -3.928 -13.369 -4.986 1.00 98.38 72 SER A N 1
ATOM 521 C CA . SER A 1 72 ? -3.255 -13.320 -3.681 1.00 98.38 72 SER A CA 1
ATOM 522 C C . SER A 1 72 ? -4.230 -13.436 -2.497 1.00 98.38 72 SER A C 1
ATOM 524 O O . SER A 1 72 ? -5.061 -12.539 -2.279 1.00 98.38 72 SER A O 1
ATOM 526 N N . PRO A 1 73 ? -4.083 -14.463 -1.632 1.00 98.31 73 PRO A N 1
ATOM 527 C CA . PRO A 1 73 ? -4.865 -14.568 -0.401 1.00 98.31 73 PRO A CA 1
ATOM 528 C C . PRO A 1 73 ? -4.538 -13.449 0.594 1.00 98.31 73 PRO A C 1
ATOM 530 O O . PRO A 1 73 ? -5.425 -12.950 1.283 1.00 98.31 73 PRO A O 1
ATOM 533 N N . ASN A 1 74 ? -3.277 -13.008 0.638 1.00 98.31 74 ASN A N 1
ATOM 534 C CA . ASN A 1 74 ? -2.830 -11.951 1.547 1.00 98.31 74 ASN A CA 1
ATOM 535 C C . ASN A 1 74 ? -3.466 -10.598 1.199 1.00 98.31 74 ASN A C 1
ATOM 537 O O . ASN A 1 74 ? -3.961 -9.909 2.092 1.00 98.31 74 ASN A O 1
ATOM 541 N N . VAL A 1 75 ? -3.514 -10.237 -0.090 1.00 98.00 75 VAL A N 1
ATOM 542 C CA . VAL A 1 75 ? -4.173 -8.999 -0.553 1.00 98.00 75 VAL A CA 1
ATOM 543 C C . VAL A 1 75 ? -5.680 -9.065 -0.294 1.00 98.00 75 VAL A C 1
ATOM 545 O O . VAL A 1 75 ? -6.269 -8.117 0.232 1.00 98.00 75 VAL A O 1
ATOM 548 N N . SER A 1 76 ? -6.303 -10.211 -0.576 1.00 98.31 76 SER A N 1
ATOM 549 C CA . SER A 1 76 ? -7.733 -10.431 -0.322 1.00 98.31 76 SER A CA 1
ATOM 550 C C . SER A 1 76 ? -8.092 -10.321 1.168 1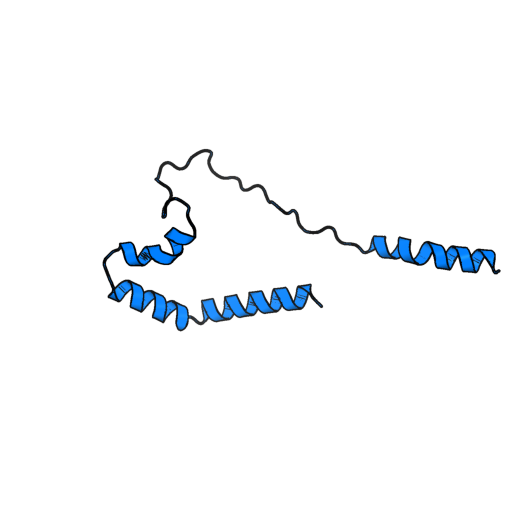.00 98.31 76 SER A C 1
ATOM 552 O O . SER A 1 76 ? -9.088 -9.682 1.532 1.00 98.31 76 SER A O 1
ATOM 554 N N . ALA A 1 77 ? -7.258 -10.883 2.047 1.00 98.56 77 ALA A N 1
ATOM 555 C CA . ALA A 1 77 ? -7.414 -10.769 3.493 1.00 98.56 77 ALA A CA 1
ATOM 556 C C . ALA A 1 77 ? -7.222 -9.324 3.979 1.00 98.56 77 ALA A C 1
ATOM 558 O O . ALA A 1 77 ? -7.999 -8.849 4.809 1.00 98.56 77 ALA A O 1
ATOM 559 N N . ALA A 1 78 ? -6.235 -8.598 3.444 1.00 98.56 78 ALA A N 1
ATOM 560 C CA . ALA A 1 78 ? -6.006 -7.194 3.781 1.00 98.56 78 ALA A CA 1
ATOM 561 C C . ALA A 1 78 ? -7.221 -6.318 3.435 1.00 98.56 78 ALA A C 1
ATOM 563 O O . ALA A 1 78 ? -7.680 -5.552 4.284 1.00 98.56 78 ALA A O 1
ATOM 564 N N . ARG A 1 79 ? -7.804 -6.492 2.239 1.00 97.94 79 ARG A N 1
ATOM 565 C CA . ARG A 1 79 ? -9.038 -5.794 1.841 1.00 97.94 79 ARG A CA 1
ATOM 566 C C . ARG A 1 79 ? -10.181 -6.064 2.821 1.00 97.94 79 ARG A C 1
ATOM 568 O O . ARG A 1 79 ? -10.828 -5.128 3.277 1.00 97.94 79 ARG A O 1
ATOM 575 N N . SER A 1 80 ? -10.380 -7.325 3.199 1.00 98.25 80 SER A N 1
ATOM 576 C CA . SER A 1 80 ? -11.443 -7.714 4.138 1.00 98.25 80 SER A CA 1
ATOM 577 C C . SER A 1 80 ? -11.271 -7.058 5.514 1.00 98.25 80 SER A C 1
ATOM 579 O O . SER A 1 80 ? -12.240 -6.570 6.090 1.00 98.25 80 SER A O 1
ATOM 581 N N . ARG A 1 81 ? -10.033 -6.972 6.020 1.00 98.19 81 ARG A N 1
ATOM 582 C CA . ARG A 1 81 ? -9.725 -6.300 7.297 1.00 98.19 81 ARG A CA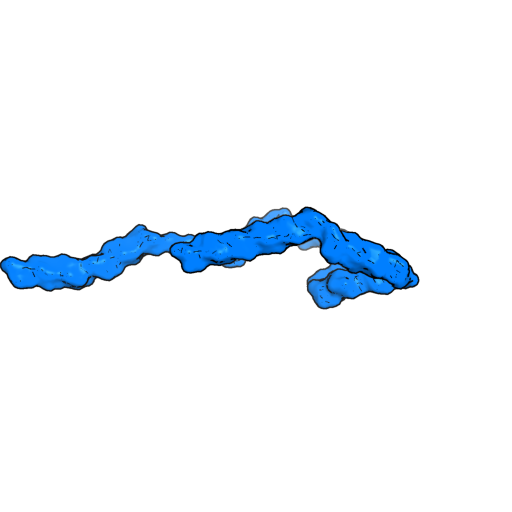 1
ATOM 583 C C . ARG A 1 81 ? -10.001 -4.794 7.251 1.00 98.19 81 ARG A C 1
ATOM 585 O O . ARG A 1 81 ? -10.457 -4.234 8.244 1.00 98.19 81 ARG A O 1
ATOM 592 N N . ILE A 1 82 ? -9.759 -4.142 6.111 1.00 97.88 82 ILE A N 1
ATOM 593 C CA . ILE A 1 82 ? -10.089 -2.721 5.924 1.00 97.88 82 ILE A CA 1
ATOM 594 C C . ILE A 1 82 ? -11.605 -2.515 5.978 1.00 97.88 82 ILE A C 1
ATOM 596 O O . ILE A 1 82 ? -12.066 -1.639 6.711 1.00 97.88 82 ILE A O 1
ATOM 600 N N . GLU A 1 83 ? -12.383 -3.326 5.257 1.00 97.81 83 GLU A N 1
ATOM 601 C CA . GLU A 1 83 ? -13.848 -3.207 5.288 1.00 97.81 83 GLU A CA 1
ATOM 602 C C . GLU A 1 83 ? -14.418 -3.516 6.678 1.00 97.81 83 GLU A C 1
ATOM 604 O O . GLU A 1 83 ? -15.292 -2.795 7.157 1.00 97.81 83 GLU A O 1
ATOM 609 N N . GLN A 1 84 ? -13.860 -4.504 7.386 1.00 97.88 84 GLN A N 1
ATOM 610 C CA . GLN A 1 84 ? -14.221 -4.782 8.777 1.00 97.88 84 GLN A CA 1
ATOM 611 C C . GLN A 1 84 ? -13.950 -3.577 9.690 1.00 97.88 84 GLN A C 1
ATOM 613 O O . GLN A 1 84 ? -14.814 -3.203 10.480 1.00 97.88 84 GLN A O 1
ATOM 618 N N . SER A 1 85 ? -12.785 -2.932 9.562 1.00 96.69 85 SER A N 1
ATOM 619 C CA . SER A 1 85 ? -12.450 -1.734 10.342 1.00 96.69 85 SER A CA 1
ATOM 620 C C . SER A 1 85 ? -13.412 -0.575 10.057 1.00 96.69 85 SER A C 1
ATOM 622 O O . SER A 1 85 ? -13.825 0.127 10.979 1.00 96.69 85 SER A O 1
ATOM 624 N N . ARG A 1 86 ? -13.813 -0.380 8.795 1.00 94.94 86 ARG A N 1
ATOM 625 C CA . ARG A 1 86 ? -14.797 0.651 8.424 1.00 94.94 86 ARG A CA 1
ATOM 626 C C . ARG A 1 86 ? -16.176 0.355 9.002 1.00 94.94 86 ARG A C 1
ATOM 628 O O . ARG A 1 86 ? -16.792 1.266 9.547 1.00 94.94 86 ARG A O 1
ATOM 635 N N . ALA A 1 87 ? -16.625 -0.898 8.938 1.00 96.19 87 ALA A N 1
ATOM 636 C CA . ALA A 1 87 ? -17.888 -1.319 9.538 1.00 96.19 87 ALA A CA 1
ATOM 637 C C . ALA A 1 87 ? -17.891 -1.102 11.061 1.00 96.19 87 ALA A C 1
ATOM 639 O O . ALA A 1 87 ? -18.848 -0.559 11.599 1.00 96.19 87 ALA A O 1
ATOM 640 N N . GLN A 1 88 ? -16.790 -1.434 11.742 1.00 93.56 88 GLN A N 1
ATOM 641 C CA . GLN A 1 88 ? -16.626 -1.207 13.184 1.00 93.56 88 GLN A CA 1
ATOM 642 C C . GLN A 1 88 ? -16.593 0.274 13.578 1.00 93.56 88 GLN A C 1
ATOM 644 O O . GLN A 1 88 ? -16.924 0.598 14.709 1.00 93.56 88 GLN A O 1
ATOM 649 N N . ARG A 1 89 ? -16.175 1.175 12.680 1.00 85.25 89 ARG A N 1
ATOM 650 C CA . ARG A 1 89 ? -16.177 2.625 12.936 1.00 85.25 89 ARG A CA 1
ATOM 651 C C . ARG A 1 89 ? -17.550 3.278 12.777 1.00 85.25 89 ARG A C 1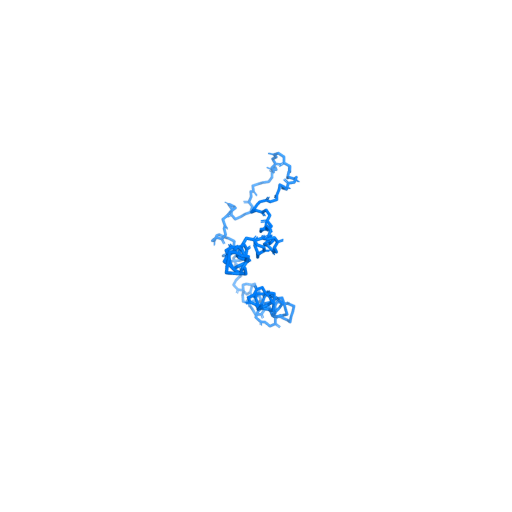
ATOM 653 O O . ARG A 1 89 ? -17.732 4.377 13.287 1.00 85.25 89 ARG A O 1
ATOM 660 N N . ALA A 1 90 ? -18.442 2.676 11.991 1.00 76.50 90 ALA A N 1
ATOM 661 C CA . ALA A 1 90 ? -19.771 3.218 11.708 1.00 76.50 90 ALA A CA 1
ATOM 662 C C . ALA A 1 90 ? -20.866 2.680 12.649 1.00 76.50 90 ALA A C 1
ATOM 664 O O . ALA A 1 90 ? -21.947 3.263 12.686 1.00 76.50 90 ALA A O 1
ATOM 665 N N . ALA A 1 91 ? -20.594 1.574 13.349 1.00 58.62 91 ALA A N 1
ATOM 666 C CA . ALA A 1 91 ? -21.464 0.962 14.356 1.00 58.62 91 ALA A CA 1
ATOM 667 C C . ALA A 1 91 ? -21.286 1.622 15.729 1.00 58.62 91 ALA A C 1
ATOM 669 O O . ALA A 1 91 ? -22.306 1.735 16.445 1.00 58.62 91 ALA A O 1
#

Organism: NCBI:txid1603353